Protein AF-A0AAV0GW56-F1 (afdb_monomer_lite)

InterPro domains:
  IPR021109 Aspartic peptidase domain superfamily [G3DSA:2.40.70.10] (1-73)
  IPR021109 Aspartic peptidase domain superfamily [SSF50630] (2-73)
  IPR033121 Peptidase family A1 domain [PS51767] (1-69)

Secondary structure (DSSP, 8-state):
-EEE-GGG-EEEPPHHHHEEEESSGGG--EEEES-PPPS-TTSPPP--TTTTTTEEEEEETTTTEEEEEEPP-

Structure (mmCIF, N/CA/C/O backbone):
data_AF-A0AAV0GW56-F1
#
_entry.id   AF-A0AAV0GW56-F1
#
loop_
_atom_site.group_PDB
_atom_site.id
_atom_site.type_symbol
_atom_site.label_atom_id
_atom_site.label_alt_id
_atom_site.label_comp_id
_atom_site.label_asym_id
_atom_site.label_entity_id
_atom_site.label_seq_id
_atom_site.pdbx_PDB_ins_code
_atom_site.Cartn_x
_atom_site.Cartn_y
_atom_site.Cartn_z
_atom_site.occupancy
_atom_site.B_iso_or_equiv
_atom_site.auth_seq_id
_atom_site.auth_comp_id
_atom_site.auth_asym_id
_atom_site.auth_atom_id
_atom_site.pdbx_PDB_model_num
ATOM 1 N N . MET A 1 1 ? 3.030 -9.531 -4.261 1.00 89.38 1 MET A N 1
ATOM 2 C CA . MET A 1 1 ? 3.380 -9.048 -2.905 1.00 89.38 1 MET A CA 1
ATOM 3 C C . MET A 1 1 ? 2.075 -8.752 -2.189 1.00 89.38 1 MET A C 1
ATOM 5 O O . MET A 1 1 ? 1.154 -8.297 -2.860 1.00 89.38 1 MET A O 1
ATOM 9 N N . VAL A 1 2 ? 1.975 -9.029 -0.892 1.00 93.19 2 VAL A N 1
ATOM 10 C CA . VAL A 1 2 ? 0.756 -8.792 -0.103 1.00 93.19 2 VAL A CA 1
ATOM 11 C C . VAL A 1 2 ? 1.126 -7.987 1.136 1.00 93.19 2 VAL A C 1
ATOM 13 O O . VAL A 1 2 ? 2.162 -8.248 1.744 1.00 93.19 2 VAL A O 1
ATOM 16 N N . MET A 1 3 ? 0.304 -6.997 1.472 1.00 92.50 3 MET A N 1
ATOM 17 C CA . MET A 1 3 ? 0.343 -6.327 2.769 1.00 92.50 3 MET A CA 1
ATOM 18 C C . MET A 1 3 ? -0.720 -6.966 3.657 1.00 92.50 3 MET A C 1
ATOM 20 O O . MET A 1 3 ? -1.899 -6.952 3.302 1.00 92.50 3 MET A O 1
ATOM 24 N N . HIS A 1 4 ? -0.287 -7.532 4.777 1.00 94.81 4 HIS A N 1
ATOM 25 C CA . HIS A 1 4 ? -1.161 -8.154 5.763 1.00 94.81 4 HIS A CA 1
ATOM 26 C C . HIS A 1 4 ? -1.489 -7.135 6.852 1.00 94.81 4 HIS A C 1
ATOM 28 O O . HIS A 1 4 ? -0.579 -6.581 7.472 1.00 94.81 4 HIS A O 1
ATOM 34 N N . PHE A 1 5 ? -2.775 -6.888 7.071 1.00 92.44 5 PHE A N 1
ATOM 35 C CA . PHE A 1 5 ? -3.272 -6.005 8.120 1.00 92.44 5 PHE A CA 1
ATOM 36 C C . PHE A 1 5 ? -4.039 -6.795 9.181 1.00 92.44 5 PHE A C 1
ATOM 38 O O . PHE A 1 5 ? -4.301 -7.994 9.046 1.00 92.44 5 PHE A O 1
ATOM 45 N N . GLU A 1 6 ? -4.397 -6.097 10.257 1.00 90.94 6 GLU A N 1
ATOM 46 C CA . GLU A 1 6 ? -5.301 -6.614 11.282 1.00 90.94 6 GLU A CA 1
ATOM 47 C C . GLU A 1 6 ? -6.632 -7.094 10.672 1.00 90.94 6 GLU A C 1
ATOM 49 O O . GLU A 1 6 ? -6.965 -6.801 9.521 1.00 90.94 6 G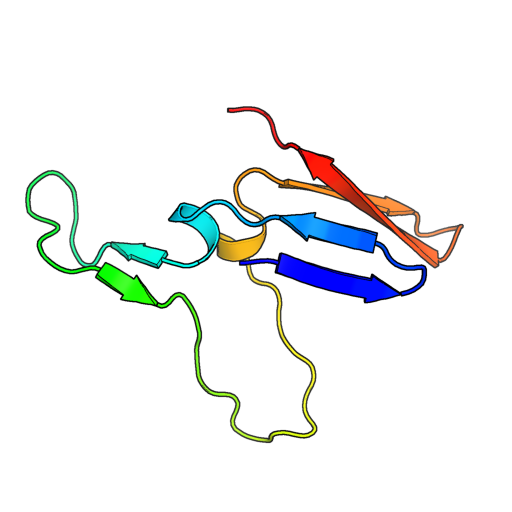LU A O 1
ATOM 54 N N . ASP A 1 7 ? -7.380 -7.892 11.436 1.00 90.31 7 ASP A N 1
ATOM 55 C CA . ASP A 1 7 ? -8.656 -8.484 11.010 1.00 90.31 7 ASP A CA 1
ATOM 56 C C . ASP A 1 7 ? -8.573 -9.362 9.744 1.00 90.31 7 ASP A C 1
ATOM 58 O O . ASP A 1 7 ? -9.574 -9.599 9.069 1.00 90.31 7 ASP A O 1
ATOM 62 N N . SER A 1 8 ? -7.387 -9.912 9.448 1.00 90.19 8 SER A N 1
ATOM 63 C CA . SER A 1 8 ? -7.129 -10.765 8.271 1.00 90.19 8 SER A CA 1
ATOM 64 C C . SER A 1 8 ? -7.382 -10.056 6.934 1.00 90.19 8 SER A C 1
ATOM 66 O O . SER A 1 8 ? -7.808 -10.678 5.958 1.00 90.19 8 SER A O 1
ATOM 68 N N . VAL A 1 9 ? -7.148 -8.742 6.887 1.00 93.00 9 VAL A N 1
ATOM 69 C CA . VAL A 1 9 ? -7.254 -7.965 5.652 1.00 93.00 9 VAL A CA 1
ATOM 70 C C . VAL A 1 9 ? -5.952 -8.077 4.863 1.00 93.00 9 VAL A C 1
ATOM 72 O O . VAL A 1 9 ? -4.919 -7.537 5.257 1.00 93.00 9 VAL A O 1
ATOM 75 N N . ASP A 1 10 ? -6.034 -8.724 3.704 1.00 94.44 10 ASP A N 1
ATOM 76 C CA . ASP A 1 10 ? -4.920 -8.872 2.771 1.00 94.44 10 ASP A CA 1
ATOM 77 C C . ASP A 1 10 ? -5.078 -7.920 1.585 1.00 94.44 10 ASP A C 1
ATOM 79 O O . ASP A 1 10 ? -6.040 -7.996 0.815 1.00 94.44 10 ASP A O 1
ATOM 83 N N . VAL A 1 11 ? -4.099 -7.034 1.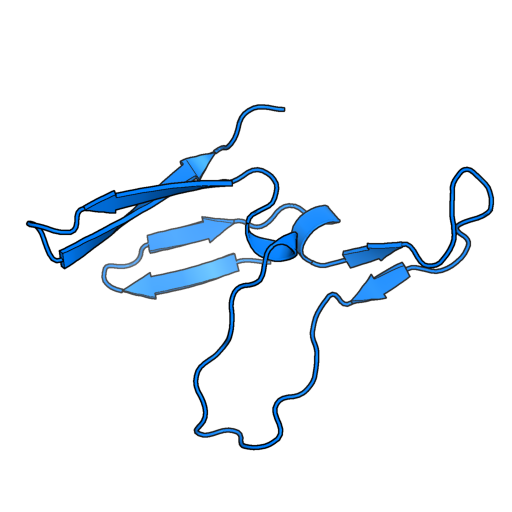401 1.00 93.38 11 VAL A N 1
ATOM 84 C CA . VAL A 1 11 ? -4.058 -6.107 0.266 1.00 93.38 11 VAL A CA 1
ATOM 85 C C . VAL A 1 11 ? -3.003 -6.577 -0.723 1.00 93.38 11 VAL A C 1
ATOM 87 O O . VAL A 1 11 ? -1.797 -6.485 -0.481 1.00 93.38 11 VAL A O 1
ATOM 90 N N . GLY A 1 12 ? -3.467 -7.086 -1.862 1.00 92.81 12 GLY A N 1
ATOM 91 C CA . GLY A 1 12 ? -2.604 -7.453 -2.976 1.00 92.81 12 GLY A CA 1
ATOM 92 C C . GLY A 1 12 ? -2.017 -6.216 -3.651 1.00 92.81 12 GLY A C 1
ATOM 93 O O . GLY A 1 12 ? -2.744 -5.292 -4.008 1.00 92.81 12 GLY A O 1
ATOM 94 N N . LEU A 1 13 ? -0.700 -6.217 -3.849 1.00 91.50 13 LEU A N 1
ATOM 95 C CA . LEU A 1 13 ? -0.000 -5.180 -4.600 1.00 91.50 13 LEU A CA 1
ATOM 96 C C . LEU A 1 13 ? 0.297 -5.656 -6.020 1.00 91.50 13 LEU A C 1
ATOM 98 O O . LEU A 1 13 ? 0.836 -6.752 -6.219 1.00 91.50 13 LEU A O 1
ATOM 102 N N . ASP A 1 14 ? 0.007 -4.792 -6.988 1.00 90.31 14 ASP A N 1
ATOM 103 C CA . ASP A 1 14 ? 0.426 -4.971 -8.375 1.00 90.31 14 ASP A CA 1
ATOM 104 C C . ASP A 1 14 ? 1.968 -4.975 -8.480 1.00 90.31 14 ASP A C 1
ATOM 106 O O . ASP A 1 14 ? 2.640 -4.267 -7.721 1.00 90.31 14 ASP A O 1
ATOM 110 N N . PRO A 1 15 ? 2.578 -5.730 -9.413 1.00 90.19 15 PRO A N 1
ATOM 111 C CA . PRO A 1 15 ? 4.026 -5.702 -9.616 1.00 90.19 15 PRO A CA 1
ATOM 112 C C . PRO A 1 15 ? 4.611 -4.294 -9.819 1.00 90.19 15 PRO A C 1
ATOM 114 O O . PRO A 1 15 ? 5.728 -4.022 -9.373 1.00 90.19 15 PRO A O 1
ATOM 117 N N . SER A 1 16 ? 3.863 -3.375 -10.437 1.00 88.31 16 SER A N 1
ATOM 118 C CA . SER A 1 16 ? 4.271 -1.974 -10.619 1.00 88.31 16 SER A CA 1
ATOM 119 C C . SER A 1 16 ? 4.279 -1.151 -9.325 1.00 88.31 16 SER A C 1
ATOM 121 O O . SER A 1 16 ? 4.930 -0.107 -9.275 1.00 88.31 16 SER A O 1
ATOM 123 N N . ALA A 1 17 ? 3.603 -1.620 -8.272 1.00 91.81 17 ALA A N 1
ATOM 124 C CA . ALA A 1 17 ? 3.588 -1.001 -6.947 1.00 91.81 17 ALA A CA 1
ATOM 125 C C . ALA A 1 17 ? 4.789 -1.426 -6.078 1.00 91.81 17 ALA A C 1
ATOM 127 O O . ALA A 1 17 ? 5.082 -0.790 -5.066 1.00 91.81 17 ALA A O 1
ATOM 128 N N . VAL A 1 18 ? 5.509 -2.483 -6.477 1.00 93.81 18 VAL A N 1
ATOM 129 C CA . VAL A 1 18 ? 6.693 -3.007 -5.762 1.00 93.81 18 VAL A CA 1
ATOM 130 C C . VAL A 1 18 ? 7.990 -2.909 -6.561 1.00 93.81 18 VAL A C 1
ATOM 132 O O . VAL A 1 18 ? 9.050 -3.303 -6.073 1.00 93.81 18 VAL A O 1
ATOM 135 N N . THR A 1 19 ? 7.927 -2.365 -7.774 1.00 92.50 19 THR A N 1
ATOM 136 C CA . THR A 1 19 ? 9.090 -2.168 -8.638 1.00 92.50 19 THR A CA 1
ATOM 137 C C . THR A 1 19 ? 9.193 -0.730 -9.128 1.00 92.50 19 THR A C 1
ATOM 139 O O . THR A 1 19 ? 8.205 -0.013 -9.282 1.00 92.50 19 THR A O 1
ATOM 142 N N . LEU A 1 20 ? 10.424 -0.302 -9.376 1.00 89.88 20 LEU A N 1
ATOM 143 C CA . LEU A 1 20 ? 10.771 0.962 -10.005 1.00 89.88 20 LEU A CA 1
ATOM 144 C C . LEU A 1 20 ? 11.548 0.654 -11.277 1.00 89.88 20 LEU A C 1
ATOM 146 O O . LEU A 1 20 ? 12.500 -0.119 -11.251 1.00 89.88 20 LEU A O 1
ATOM 150 N N . ARG A 1 21 ? 11.148 1.253 -12.394 1.00 87.50 21 ARG A N 1
ATOM 151 C CA . ARG A 1 21 ? 11.947 1.211 -13.619 1.00 87.50 21 ARG A CA 1
ATOM 152 C C . ARG A 1 21 ? 12.988 2.319 -13.549 1.00 87.50 21 ARG A C 1
ATOM 154 O O . ARG A 1 21 ? 12.645 3.461 -13.265 1.00 87.50 21 ARG A O 1
ATOM 161 N N . GLU A 1 22 ? 14.244 1.959 -13.759 1.00 83.50 22 GLU A N 1
ATOM 162 C CA . GLU A 1 22 ? 15.360 2.898 -13.764 1.00 83.50 22 GLU A CA 1
ATOM 163 C C . GLU A 1 22 ? 15.595 3.376 -15.206 1.00 83.50 22 GLU A C 1
ATOM 165 O O . GLU A 1 22 ? 15.911 2.576 -16.091 1.00 83.50 22 GLU A O 1
ATOM 170 N N . GLY A 1 23 ? 15.402 4.680 -15.431 1.00 76.94 23 GLY A N 1
ATOM 171 C CA . GLY A 1 23 ? 15.428 5.328 -16.747 1.00 76.94 23 GLY A CA 1
ATOM 172 C C . GLY A 1 23 ? 14.033 5.658 -17.298 1.00 76.94 23 GLY A C 1
ATOM 173 O O . GLY A 1 23 ? 13.025 5.149 -16.811 1.00 76.94 23 GLY A O 1
ATOM 174 N N . ASP A 1 24 ? 13.988 6.501 -18.333 1.00 73.06 24 ASP A N 1
ATOM 175 C CA . ASP A 1 24 ? 12.745 6.980 -18.950 1.00 73.06 24 ASP A CA 1
ATOM 176 C C . ASP A 1 24 ? 12.469 6.295 -20.302 1.00 73.06 24 ASP A C 1
ATOM 178 O O . ASP A 1 24 ? 13.374 6.088 -21.117 1.00 73.06 24 ASP A O 1
ATOM 182 N N . GLY A 1 25 ? 11.198 5.975 -20.568 1.00 70.31 25 GLY A N 1
ATOM 183 C CA . GLY A 1 25 ? 10.735 5.460 -21.863 1.00 70.31 25 GLY A CA 1
ATOM 184 C C . GLY A 1 25 ? 11.285 4.077 -22.235 1.00 70.31 25 GLY A C 1
ATOM 185 O O . GLY A 1 25 ? 11.446 3.202 -21.386 1.00 70.31 25 GLY A O 1
ATOM 186 N N . GLU A 1 26 ? 11.562 3.865 -23.524 1.00 71.88 26 GLU A N 1
ATOM 187 C CA . GLU A 1 26 ? 12.066 2.584 -24.057 1.00 71.88 26 GLU A CA 1
ATOM 188 C C . GLU A 1 26 ? 13.495 2.239 -23.596 1.00 71.88 26 GLU A C 1
ATOM 190 O O . GLU A 1 26 ? 13.943 1.105 -23.749 1.00 71.88 26 GLU A O 1
ATOM 195 N N . SER A 1 27 ? 14.200 3.195 -22.984 1.00 68.69 27 SER A N 1
ATOM 196 C CA . SER A 1 27 ? 15.574 3.032 -22.493 1.00 68.69 27 SER A CA 1
ATOM 197 C C . SER A 1 27 ? 15.656 2.443 -21.078 1.00 68.69 27 SER A C 1
ATOM 199 O O . SER A 1 27 ? 16.759 2.208 -20.575 1.00 68.69 27 SER A O 1
ATOM 201 N N . ALA A 1 28 ? 14.516 2.203 -20.420 1.00 79.81 28 ALA A N 1
ATOM 202 C CA . ALA A 1 28 ? 14.464 1.595 -19.094 1.00 79.81 28 ALA A CA 1
ATOM 203 C C . ALA A 1 28 ? 14.910 0.121 -19.147 1.00 79.81 28 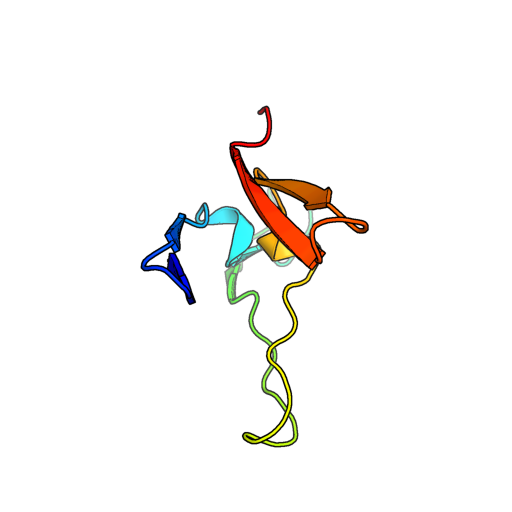ALA A C 1
ATOM 205 O O . ALA A 1 28 ? 14.115 -0.791 -19.374 1.00 79.81 28 ALA A O 1
ATOM 206 N N . SER A 1 29 ? 16.205 -0.108 -18.936 1.00 83.94 29 SER A N 1
ATOM 207 C CA . SER A 1 29 ? 16.845 -1.432 -19.014 1.00 83.94 29 SER A CA 1
ATOM 208 C C . SER A 1 29 ? 16.964 -2.138 -17.662 1.00 83.94 29 SER A C 1
ATOM 210 O O . SER A 1 29 ? 17.328 -3.313 -17.606 1.00 83.94 29 SER A O 1
ATOM 212 N N . ARG A 1 30 ? 16.664 -1.434 -16.565 1.00 88.56 30 ARG A N 1
ATOM 213 C CA . ARG A 1 30 ? 16.845 -1.915 -15.194 1.00 88.56 30 ARG A CA 1
ATOM 214 C C . ARG A 1 30 ? 15.561 -1.748 -14.390 1.00 88.56 30 ARG A C 1
ATOM 216 O O . ARG A 1 30 ? 14.817 -0.780 -14.554 1.00 88.56 30 ARG A O 1
ATOM 223 N N . VAL A 1 31 ? 15.302 -2.724 -13.526 1.00 89.88 31 VAL A N 1
ATOM 224 C CA . VAL A 1 31 ? 14.175 -2.725 -12.592 1.00 89.88 31 VAL A CA 1
ATOM 225 C C . VAL A 1 31 ? 14.731 -2.875 -11.185 1.00 89.88 31 VAL A C 1
ATOM 227 O O . VAL A 1 31 ? 15.465 -3.818 -10.897 1.00 89.88 31 VAL A O 1
ATOM 230 N N . CYS A 1 32 ? 14.370 -1.939 -10.321 1.00 91.81 32 CYS A N 1
ATOM 231 C CA . CYS A 1 32 ? 14.727 -1.909 -8.916 1.00 91.81 32 CYS A CA 1
ATOM 232 C C . CYS A 1 32 ? 13.523 -2.313 -8.067 1.00 91.81 32 CYS A C 1
ATOM 234 O O . CYS A 1 32 ? 12.370 -2.077 -8.431 1.00 91.81 32 CYS A O 1
ATOM 236 N N . LEU A 1 33 ? 13.791 -2.897 -6.907 1.00 92.62 33 LEU A N 1
ATOM 237 C CA . LEU A 1 33 ? 12.769 -3.115 -5.896 1.00 92.62 33 LEU A CA 1
ATOM 238 C C . LEU A 1 33 ? 12.410 -1.782 -5.228 1.00 92.62 33 LEU A C 1
ATOM 240 O O . LEU A 1 33 ? 13.295 -1.015 -4.859 1.00 92.62 33 LEU A O 1
ATOM 244 N N . ALA A 1 34 ? 11.118 -1.513 -5.047 1.00 93.44 34 ALA A N 1
ATOM 245 C CA . ALA A 1 34 ? 10.623 -0.284 -4.420 1.00 93.44 34 ALA A CA 1
ATOM 246 C C . ALA A 1 34 ? 10.668 -0.345 -2.878 1.00 93.44 34 ALA A C 1
ATOM 248 O O . ALA A 1 34 ? 9.741 0.110 -2.210 1.00 93.44 34 ALA A O 1
ATOM 249 N N . PHE A 1 35 ? 11.733 -0.924 -2.318 1.00 90.12 35 PHE A N 1
ATOM 250 C CA . PHE A 1 35 ? 11.967 -1.033 -0.879 1.00 90.12 35 PHE A CA 1
ATOM 251 C C . PHE A 1 35 ? 13.275 -0.329 -0.539 1.00 90.12 35 PHE A C 1
ATOM 253 O O . PHE A 1 35 ? 14.322 -0.648 -1.102 1.00 90.12 35 PHE A O 1
ATOM 260 N N . ALA A 1 36 ? 13.208 0.622 0.385 1.00 89.25 36 ALA A N 1
ATOM 261 C CA . ALA A 1 36 ? 14.384 1.213 0.999 1.00 89.25 36 ALA A CA 1
ATOM 262 C C . ALA A 1 36 ? 14.600 0.546 2.359 1.00 89.25 36 ALA A C 1
ATOM 264 O O . ALA A 1 36 ? 13.636 0.301 3.085 1.00 89.25 36 ALA A O 1
ATOM 265 N N . GLY A 1 37 ? 15.853 0.228 2.684 1.00 86.31 37 GLY A N 1
ATOM 266 C CA . GLY A 1 37 ? 16.193 -0.275 4.011 1.00 86.31 37 GLY A CA 1
ATOM 267 C C . GLY A 1 37 ? 15.855 0.769 5.070 1.00 86.31 37 GLY A C 1
ATOM 268 O O . GLY A 1 37 ? 16.102 1.958 4.855 1.00 86.31 37 GLY A O 1
ATOM 269 N N . ASN A 1 38 ? 15.289 0.321 6.187 1.00 85.00 38 ASN A N 1
ATOM 270 C CA . ASN A 1 38 ? 15.061 1.194 7.325 1.00 85.00 38 ASN A CA 1
ATOM 271 C C . ASN A 1 38 ? 16.325 1.294 8.193 1.00 85.00 38 ASN A C 1
ATOM 273 O O . ASN A 1 38 ? 17.098 0.337 8.260 1.00 85.00 38 ASN A O 1
ATOM 277 N N . GLY A 1 39 ? 16.552 2.450 8.820 1.00 82.88 39 GLY A N 1
ATOM 278 C CA . GLY A 1 39 ? 17.716 2.680 9.685 1.00 82.88 39 GLY A CA 1
ATOM 279 C C . GLY A 1 39 ? 17.628 1.946 11.027 1.00 82.88 39 GLY A C 1
ATOM 280 O O . GLY A 1 39 ? 18.661 1.597 11.594 1.00 82.88 39 GLY A O 1
ATOM 281 N N . ASP A 1 40 ? 16.405 1.682 11.492 1.00 84.31 40 ASP A N 1
ATOM 282 C CA . ASP A 1 40 ? 16.076 0.923 12.699 1.00 84.31 40 ASP A CA 1
ATOM 283 C C . ASP A 1 40 ? 14.961 -0.085 12.369 1.00 84.31 40 ASP A C 1
ATOM 285 O O . ASP A 1 40 ? 13.981 0.237 11.696 1.00 84.31 40 ASP A O 1
ATOM 289 N N . GLU A 1 41 ? 15.108 -1.327 12.819 1.00 80.12 41 GLU A N 1
ATOM 290 C CA . GLU A 1 41 ? 14.114 -2.387 12.611 1.00 80.12 41 GLU A CA 1
ATOM 291 C C . GLU A 1 41 ? 12.862 -2.226 13.487 1.00 80.12 41 GLU A C 1
ATOM 293 O O . GLU A 1 41 ? 11.820 -2.802 13.180 1.00 80.12 41 GLU A O 1
ATOM 298 N N . ASN A 1 42 ? 12.944 -1.422 14.550 1.00 83.06 42 ASN A N 1
ATOM 299 C CA . ASN A 1 42 ? 11.822 -1.115 15.440 1.00 83.06 42 ASN A CA 1
ATOM 300 C C . ASN A 1 42 ? 10.970 0.058 14.940 1.00 83.06 42 ASN A C 1
ATOM 302 O O . ASN A 1 42 ? 9.936 0.377 15.530 1.00 83.06 42 ASN A O 1
ATOM 306 N N . GLU A 1 43 ? 11.403 0.730 13.876 1.00 85.50 43 GLU A N 1
ATOM 307 C CA . GLU A 1 43 ? 10.655 1.823 13.277 1.00 85.50 43 GLU A CA 1
ATOM 308 C C . GLU A 1 43 ? 9.501 1.320 12.398 1.00 85.50 43 GLU A C 1
ATOM 310 O O . GLU A 1 43 ? 9.491 0.209 11.863 1.00 85.50 43 GLU A O 1
ATOM 315 N N . LEU A 1 44 ? 8.500 2.184 12.237 1.00 88.31 44 LEU A N 1
ATOM 316 C CA . LEU A 1 44 ? 7.306 1.889 11.455 1.00 88.31 44 LEU A CA 1
ATOM 317 C C . LEU A 1 44 ? 7.645 1.675 9.975 1.00 88.31 44 LEU A C 1
ATOM 319 O O . LEU A 1 44 ? 8.417 2.422 9.375 1.00 88.31 44 LEU A O 1
ATOM 323 N N . THR A 1 45 ? 6.979 0.703 9.350 1.00 89.06 45 THR A N 1
ATOM 324 C CA . THR A 1 45 ?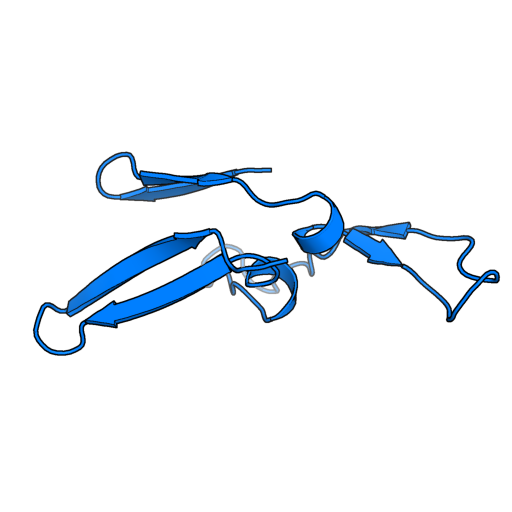 7.021 0.550 7.891 1.00 89.06 45 THR A CA 1
ATOM 325 C C . THR A 1 45 ? 6.249 1.686 7.222 1.00 89.06 45 THR A C 1
ATOM 327 O O . THR A 1 45 ? 5.091 1.943 7.555 1.00 89.06 45 THR A O 1
ATOM 330 N N . ILE A 1 46 ? 6.867 2.341 6.237 1.00 90.81 46 ILE A N 1
ATOM 331 C CA . ILE A 1 46 ? 6.247 3.433 5.479 1.00 90.81 46 ILE A CA 1
ATOM 332 C C . ILE A 1 46 ? 5.685 2.893 4.162 1.00 90.81 46 ILE A C 1
ATOM 334 O O . ILE A 1 46 ? 6.422 2.397 3.310 1.00 90.81 46 ILE A O 1
ATOM 338 N N . ILE A 1 47 ? 4.374 3.045 3.971 1.00 92.25 47 ILE A N 1
ATOM 339 C CA . ILE A 1 47 ? 3.696 2.768 2.700 1.00 92.25 47 ILE A CA 1
ATOM 340 C C . ILE A 1 47 ? 3.683 4.066 1.885 1.00 92.25 47 ILE A C 1
ATOM 342 O O . ILE A 1 47 ? 2.988 5.023 2.224 1.00 92.25 47 ILE A O 1
ATOM 346 N N . GLY A 1 48 ? 4.507 4.119 0.837 1.00 91.88 48 GLY A N 1
ATOM 347 C CA . GLY A 1 48 ? 4.687 5.311 0.011 1.00 91.88 48 GLY A CA 1
ATOM 348 C C . GLY A 1 48 ? 3.728 5.400 -1.177 1.00 91.88 48 GLY A C 1
ATOM 349 O O . GLY A 1 48 ? 2.928 4.505 -1.455 1.00 91.88 48 GLY A O 1
ATOM 350 N N . THR A 1 49 ? 3.873 6.477 -1.956 1.00 91.12 49 THR A N 1
ATOM 351 C CA . THR A 1 49 ? 3.080 6.720 -3.174 1.00 91.12 49 THR A CA 1
ATOM 352 C C . THR A 1 49 ? 3.163 5.571 -4.182 1.00 91.12 49 THR A C 1
ATOM 354 O O . THR A 1 49 ? 2.182 5.308 -4.871 1.00 91.12 49 THR A O 1
ATOM 357 N N . GLN A 1 50 ? 4.297 4.862 -4.262 1.00 92.94 50 GLN A N 1
ATOM 358 C CA . GLN A 1 50 ? 4.432 3.707 -5.156 1.00 92.94 50 GLN A CA 1
ATOM 359 C C . GLN A 1 50 ? 3.508 2.561 -4.768 1.00 92.94 50 GLN A C 1
ATOM 361 O O . GLN A 1 50 ? 2.802 2.042 -5.627 1.00 92.94 50 GLN A O 1
ATOM 366 N N . GLN A 1 51 ? 3.466 2.211 -3.485 1.00 93.19 51 GLN A N 1
ATOM 367 C CA . GLN A 1 51 ? 2.629 1.131 -2.973 1.00 93.19 51 GLN A CA 1
ATOM 368 C C . GLN A 1 51 ? 1.136 1.493 -3.004 1.00 93.19 51 GLN A C 1
ATOM 370 O O . GLN A 1 51 ? 0.301 0.604 -3.116 1.00 93.19 51 GLN A O 1
ATOM 375 N N . HIS A 1 52 ? 0.791 2.786 -2.973 1.00 91.25 52 HIS A N 1
ATOM 376 C CA . HIS A 1 52 ? -0.583 3.263 -3.173 1.00 91.25 52 HIS A CA 1
ATOM 377 C C . HIS A 1 52 ? -1.064 3.217 -4.635 1.00 91.25 52 HIS A C 1
ATOM 379 O O . HIS A 1 52 ? -2.256 3.408 -4.883 1.00 91.25 52 HIS A O 1
ATOM 385 N N . ARG A 1 53 ? -0.188 2.986 -5.626 1.00 89.75 53 ARG A N 1
ATOM 386 C CA . ARG A 1 53 ? -0.611 2.919 -7.035 1.00 89.75 53 ARG A CA 1
ATOM 387 C C . ARG A 1 53 ? -1.610 1.791 -7.255 1.00 89.75 53 ARG A C 1
ATOM 389 O O . ARG A 1 53 ? -1.410 0.672 -6.798 1.00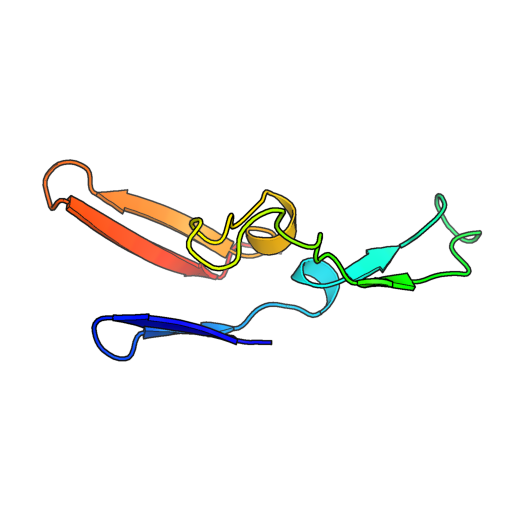 89.75 53 ARG A O 1
ATOM 396 N N . GLY A 1 54 ? -2.679 2.091 -7.988 1.00 88.50 54 GLY A N 1
ATOM 397 C CA . GLY A 1 54 ? -3.738 1.117 -8.253 1.00 88.50 54 GLY A CA 1
ATOM 398 C C . GLY A 1 54 ? -4.566 0.757 -7.017 1.00 88.50 54 GLY A C 1
ATOM 399 O O . GLY A 1 54 ? -5.384 -0.155 -7.088 1.00 88.50 54 GLY A O 1
ATOM 400 N N . LEU A 1 55 ? -4.404 1.480 -5.904 1.00 92.12 55 LEU A N 1
ATOM 401 C CA . LEU A 1 55 ? -5.248 1.373 -4.722 1.00 92.12 55 LEU A CA 1
ATOM 402 C C . LEU A 1 55 ? -6.018 2.675 -4.521 1.00 92.12 55 LEU A C 1
ATOM 404 O O . LEU A 1 55 ? -5.510 3.778 -4.726 1.00 92.12 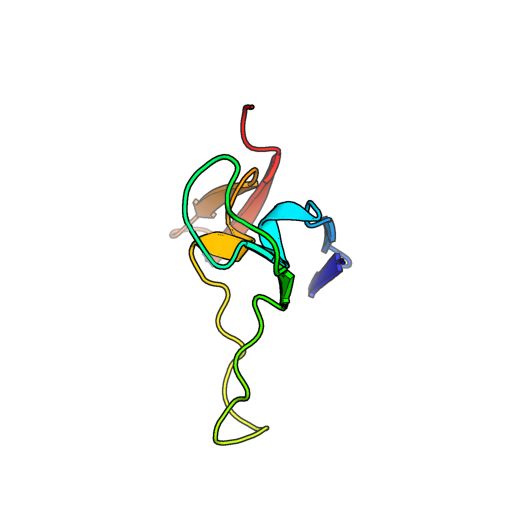55 LEU A O 1
ATOM 408 N N . ARG A 1 56 ? -7.262 2.547 -4.076 1.00 92.00 56 ARG A N 1
ATOM 409 C CA . ARG A 1 56 ? -8.017 3.648 -3.495 1.00 92.00 56 ARG A CA 1
ATOM 410 C C . ARG A 1 56 ? -8.036 3.459 -1.990 1.00 92.00 56 ARG A C 1
ATOM 412 O O . ARG A 1 56 ? -8.484 2.423 -1.500 1.00 92.00 56 ARG A O 1
ATOM 419 N N . VAL A 1 57 ? -7.561 4.475 -1.285 1.00 92.56 57 VAL A N 1
ATOM 420 C CA . VAL A 1 57 ? -7.471 4.470 0.170 1.00 92.56 57 VAL A CA 1
ATOM 421 C C . VAL A 1 57 ? -8.561 5.367 0.741 1.00 92.56 57 VAL A C 1
ATOM 423 O O . VAL A 1 57 ? -8.663 6.540 0.381 1.00 92.56 57 VAL A O 1
ATOM 426 N N . TYR A 1 58 ? -9.391 4.801 1.609 1.00 93.81 58 TYR A N 1
ATOM 427 C CA . TYR A 1 58 ? -10.454 5.505 2.311 1.00 93.81 58 TYR A CA 1
ATOM 428 C C . TYR A 1 58 ? -10.053 5.708 3.765 1.00 93.81 58 TYR A C 1
ATOM 430 O O . TYR A 1 58 ? -9.738 4.748 4.467 1.00 93.81 58 TYR A O 1
ATOM 438 N N . TYR A 1 59 ? -10.103 6.960 4.206 1.00 94.75 59 TYR A N 1
ATOM 439 C CA . TYR A 1 59 ? -9.789 7.356 5.572 1.00 94.75 59 TYR A CA 1
ATOM 440 C C . TYR A 1 59 ? -11.088 7.709 6.295 1.00 94.75 59 TYR A C 1
ATOM 442 O O . TYR A 1 59 ? -11.689 8.749 6.021 1.00 94.75 59 TYR A O 1
ATOM 450 N N . ASP A 1 60 ? -11.524 6.846 7.209 1.00 96.31 60 ASP A N 1
ATOM 451 C CA . ASP A 1 60 ? -12.612 7.147 8.135 1.00 96.31 60 ASP A CA 1
ATOM 452 C C . ASP A 1 60 ? -12.020 7.684 9.438 1.00 96.31 60 ASP A C 1
ATOM 454 O O . ASP A 1 60 ? -11.634 6.938 10.340 1.00 96.31 60 ASP A O 1
ATOM 458 N N . ILE A 1 61 ? -11.931 9.011 9.518 1.00 97.00 61 ILE A N 1
ATOM 459 C CA . ILE A 1 61 ? -11.354 9.704 10.673 1.00 97.00 61 ILE A CA 1
ATOM 460 C C . ILE A 1 61 ? -12.221 9.519 11.924 1.00 97.00 61 ILE A C 1
ATOM 462 O O . ILE A 1 61 ? -11.685 9.353 13.017 1.00 97.00 61 ILE A O 1
ATOM 466 N N . ASN A 1 62 ? -13.549 9.507 11.775 1.00 97.31 62 ASN A N 1
ATOM 467 C CA . ASN A 1 62 ? -14.470 9.380 12.907 1.00 97.31 62 ASN A CA 1
ATOM 468 C C . ASN A 1 62 ? -14.493 7.945 13.444 1.00 97.31 62 ASN A C 1
ATOM 470 O O . ASN A 1 62 ? -14.523 7.740 14.654 1.00 97.31 62 ASN A O 1
ATOM 474 N N . GLY A 1 63 ? -14.462 6.961 12.545 1.00 96.00 63 GLY A N 1
ATOM 475 C CA . GLY A 1 63 ? -14.387 5.543 12.884 1.00 96.00 63 GLY A CA 1
ATOM 476 C C . GLY A 1 63 ? -12.982 5.046 13.227 1.00 96.00 63 GLY A C 1
ATOM 477 O O . GLY A 1 63 ? -12.854 3.881 13.593 1.00 96.00 63 GLY A O 1
ATOM 478 N N . GLN A 1 64 ? -11.954 5.900 13.108 1.00 95.31 64 GLN A N 1
ATOM 479 C CA . GLN A 1 64 ? -10.533 5.575 13.298 1.00 95.31 64 GLN A CA 1
ATOM 480 C C . GLN A 1 64 ? -10.083 4.368 12.464 1.00 95.31 64 GLN A C 1
ATOM 482 O O . GLN A 1 64 ? -9.361 3.492 12.937 1.00 95.31 64 GLN A O 1
ATOM 487 N N . LYS A 1 65 ? -10.549 4.310 11.214 1.00 94.38 65 LYS A N 1
ATOM 488 C CA . LYS A 1 65 ? -10.349 3.170 10.323 1.00 94.38 65 LYS A CA 1
ATOM 489 C C . LYS A 1 65 ? -9.877 3.591 8.945 1.00 94.38 65 LYS A C 1
ATOM 491 O O . LYS A 1 65 ? -10.069 4.710 8.474 1.00 94.38 65 LYS A O 1
ATOM 496 N N . LEU A 1 66 ? -9.272 2.614 8.299 1.00 93.31 66 LEU A N 1
ATOM 497 C CA . LEU A 1 66 ? -8.715 2.664 6.966 1.00 93.31 66 LEU A CA 1
ATOM 498 C C . LEU A 1 66 ? -9.357 1.538 6.163 1.00 93.31 66 LEU A C 1
ATOM 500 O O . LEU A 1 66 ? -9.493 0.423 6.664 1.00 93.31 66 LEU A O 1
ATOM 504 N N . ALA A 1 67 ? -9.721 1.817 4.918 1.00 92.69 67 ALA A N 1
ATOM 505 C CA . ALA A 1 67 ? -10.166 0.793 3.985 1.00 92.69 67 ALA A CA 1
ATOM 506 C C . ALA A 1 67 ? -9.431 0.922 2.653 1.00 92.69 67 ALA A C 1
ATOM 508 O O . ALA A 1 67 ? -9.180 2.023 2.157 1.00 92.69 67 ALA A O 1
ATOM 509 N N . PHE A 1 68 ? -9.126 -0.227 2.061 1.00 92.88 68 PHE A N 1
ATOM 510 C CA . PHE A 1 68 ? -8.497 -0.332 0.755 1.00 92.88 68 PHE A CA 1
ATOM 511 C C . PHE A 1 68 ? -9.504 -0.870 -0.253 1.00 92.88 68 PHE A C 1
ATOM 513 O O . PHE A 1 68 ? -10.241 -1.815 0.023 1.00 92.88 68 PHE A O 1
ATOM 520 N N . ALA A 1 69 ? -9.513 -0.287 -1.442 1.00 91.44 69 ALA A N 1
ATOM 521 C CA . ALA A 1 69 ? -10.213 -0.823 -2.597 1.00 91.44 69 ALA A CA 1
ATOM 522 C C . ALA A 1 69 ? -9.288 -0.792 -3.813 1.00 91.44 69 ALA A C 1
ATOM 524 O O . ALA A 1 69 ? -8.313 -0.041 -3.840 1.00 91.44 69 ALA A O 1
ATOM 525 N N . ALA A 1 70 ? -9.619 -1.563 -4.846 1.00 88.25 70 ALA A N 1
ATOM 526 C CA . ALA A 1 70 ? -8.950 -1.425 -6.132 1.00 88.25 70 ALA A CA 1
ATOM 527 C C . ALA A 1 70 ? -9.141 0.007 -6.673 1.00 88.25 70 ALA A C 1
ATOM 529 O O . ALA A 1 70 ? -10.260 0.532 -6.742 1.00 88.25 70 ALA A O 1
ATOM 530 N N . GLY A 1 71 ? -8.030 0.652 -7.022 1.00 81.50 71 GLY A N 1
ATOM 531 C CA . GLY A 1 71 ? -8.005 1.890 -7.790 1.00 81.50 71 GLY A CA 1
ATOM 532 C C . GLY A 1 71 ? -8.394 1.619 -9.243 1.00 81.50 71 GLY A C 1
ATOM 533 O O . GLY A 1 71 ? -8.230 0.509 -9.741 1.00 81.50 71 GLY A O 1
ATOM 534 N N . GLY A 1 72 ? -8.953 2.626 -9.917 1.00 70.56 72 GLY A N 1
ATOM 535 C CA . GLY A 1 72 ? -9.211 2.528 -11.357 1.00 70.56 72 GLY A CA 1
ATOM 536 C C . GLY A 1 72 ? -7.902 2.456 -12.149 1.00 70.56 72 GLY A C 1
ATOM 537 O O . GLY A 1 72 ? -6.880 2.953 -11.670 1.00 70.56 72 GLY A O 1
ATOM 538 N N . CYS A 1 73 ? -7.956 1.826 -13.325 1.00 57.66 73 CYS A N 1
ATOM 539 C CA . CYS A 1 73 ? -6.853 1.765 -14.285 1.00 57.66 73 CYS A CA 1
ATOM 540 C C . CYS A 1 73 ? -6.677 3.086 -15.037 1.00 57.66 73 CYS A C 1
ATOM 542 O O . CYS A 1 73 ? -7.712 3.664 -15.445 1.00 57.66 73 CYS A O 1
#

Organism: NCBI:txid586396

pLDDT: mean 88.54, std 7.35, range [57.66, 97.31]

Foldseek 3Di:
DWDADPPRDIDDFDPQLQWDFDDDDPPRPDIDGPDDDDPDPPDDDDRDPSRCPQWDWDDDPVVRDIDIDGHDD

Radius of gyration: 14.76 Å; chains: 1; bounding box: 32×20×40 Å

Sequence (73 aa):
MVMHFEDSVDVGLDPSAVTLREGDGESASRVCLAFAGNGDENELTIIGTQQHRGLRVYYDINGQKLAFAAGGC